Protein AF-A0A3A5AQL9-F1 (afdb_monomer_lite)

Structure (mmCIF, N/CA/C/O backbone):
data_AF-A0A3A5AQL9-F1
#
_entry.id   AF-A0A3A5AQL9-F1
#
loop_
_atom_site.group_PDB
_atom_site.id
_atom_site.type_symbol
_atom_site.label_atom_id
_atom_site.label_alt_id
_atom_site.label_comp_id
_atom_site.label_asym_id
_atom_site.label_entity_id
_atom_site.label_seq_id
_atom_site.pdbx_PDB_ins_code
_atom_site.Cartn_x
_atom_site.Cartn_y
_atom_site.Cartn_z
_atom_site.occupancy
_atom_site.B_iso_or_equiv
_atom_site.auth_seq_id
_atom_site.auth_comp_id
_atom_site.auth_asym_id
_atom_site.auth_atom_id
_atom_site.pdbx_PDB_model_num
ATOM 1 N N . GLU A 1 1 ? 6.167 -6.474 -23.985 1.00 68.81 1 GLU A N 1
ATOM 2 C CA . GLU A 1 1 ? 6.733 -7.800 -23.646 1.00 68.81 1 GLU A CA 1
ATOM 3 C C . GLU A 1 1 ? 8.039 -7.678 -22.862 1.00 68.81 1 GLU A C 1
ATOM 5 O O . GLU A 1 1 ? 8.093 -8.184 -21.749 1.00 68.81 1 GLU A O 1
ATOM 10 N N . ALA A 1 2 ? 9.029 -6.922 -23.356 1.00 76.62 2 ALA A N 1
ATOM 11 C CA . ALA A 1 2 ? 10.293 -6.676 -22.646 1.00 76.62 2 ALA A CA 1
ATOM 12 C C . ALA A 1 2 ? 10.124 -6.062 -21.237 1.00 76.62 2 ALA A C 1
ATOM 14 O O . ALA A 1 2 ? 10.709 -6.571 -20.285 1.00 76.62 2 ALA A O 1
ATOM 15 N N . ASP A 1 3 ? 9.266 -5.046 -21.073 1.00 74.56 3 ASP A N 1
ATOM 16 C CA . ASP A 1 3 ? 9.024 -4.418 -19.758 1.00 74.56 3 ASP A CA 1
ATOM 17 C C . ASP A 1 3 ? 8.412 -5.388 -18.738 1.00 74.56 3 ASP A C 1
ATOM 19 O O . ASP A 1 3 ? 8.760 -5.375 -17.557 1.00 74.56 3 ASP A O 1
ATOM 23 N N . ARG A 1 4 ? 7.529 -6.278 -19.207 1.00 74.81 4 ARG A N 1
ATOM 24 C CA . ARG A 1 4 ? 6.938 -7.331 -18.376 1.00 74.81 4 ARG A CA 1
ATOM 25 C C . ARG A 1 4 ? 8.008 -8.333 -17.950 1.00 74.81 4 ARG A C 1
ATOM 27 O O . ARG A 1 4 ? 8.099 -8.652 -16.770 1.00 74.81 4 ARG A O 1
ATOM 34 N N . PHE A 1 5 ? 8.847 -8.785 -18.882 1.00 80.69 5 PHE A N 1
ATOM 35 C CA . PHE A 1 5 ? 9.968 -9.671 -18.562 1.00 80.69 5 PHE A CA 1
ATOM 36 C C . PHE A 1 5 ? 10.908 -9.046 -17.519 1.00 80.69 5 PHE A C 1
ATOM 38 O O . PHE A 1 5 ? 11.185 -9.675 -16.500 1.00 80.69 5 PHE A O 1
ATOM 45 N N . ALA A 1 6 ? 11.335 -7.795 -17.720 1.00 77.25 6 ALA A N 1
ATOM 46 C CA . ALA A 1 6 ? 12.205 -7.087 -16.782 1.00 77.25 6 ALA A CA 1
ATOM 47 C C . ALA A 1 6 ? 11.571 -6.956 -15.386 1.00 77.25 6 ALA A C 1
ATOM 49 O O . ALA A 1 6 ? 12.250 -7.157 -14.379 1.00 77.25 6 ALA A O 1
ATOM 50 N N . GLY A 1 7 ? 10.262 -6.689 -15.316 1.00 73.12 7 GLY A N 1
ATOM 51 C CA . GLY A 1 7 ? 9.524 -6.635 -14.055 1.00 73.12 7 GLY A CA 1
ATOM 52 C C . GLY A 1 7 ? 9.546 -7.957 -13.283 1.00 73.12 7 GLY A C 1
ATOM 53 O O . GLY A 1 7 ? 9.846 -7.958 -12.093 1.00 73.12 7 GLY A O 1
ATOM 54 N N . HIS A 1 8 ? 9.272 -9.086 -13.944 1.00 82.69 8 HIS A N 1
ATOM 55 C CA . HIS A 1 8 ? 9.308 -10.412 -13.302 1.00 82.69 8 HIS A CA 1
ATOM 56 C C . HIS A 1 8 ? 10.731 -10.870 -12.964 1.00 82.69 8 HIS A C 1
ATOM 58 O O . HIS A 1 8 ? 10.920 -11.566 -11.971 1.00 82.69 8 HIS A O 1
ATOM 64 N N . PHE A 1 9 ? 11.727 -10.470 -13.757 1.00 84.44 9 PHE A N 1
ATOM 65 C CA . PHE A 1 9 ? 13.133 -10.774 -13.495 1.00 84.44 9 PHE A CA 1
ATOM 66 C C . PHE A 1 9 ? 13.655 -10.050 -12.245 1.00 84.44 9 PHE A C 1
ATOM 68 O O . PHE A 1 9 ? 14.286 -10.670 -11.393 1.00 84.44 9 PHE A O 1
ATOM 75 N N . LEU A 1 10 ? 13.366 -8.750 -12.109 1.00 85.75 10 LEU A N 1
ATOM 76 C CA . LEU A 1 10 ? 13.766 -7.950 -10.943 1.00 85.75 10 LEU A CA 1
ATOM 77 C C . LEU A 1 10 ? 12.948 -8.282 -9.690 1.00 85.75 10 LEU A C 1
ATOM 79 O O . LEU A 1 10 ? 13.442 -8.166 -8.571 1.00 85.75 10 LEU A O 1
ATOM 83 N N . MET A 1 11 ? 11.691 -8.680 -9.876 1.00 90.38 11 MET A N 1
ATOM 84 C CA . MET A 1 11 ? 10.737 -8.933 -8.804 1.00 90.38 11 MET A CA 1
ATOM 85 C C . MET A 1 11 ? 9.976 -10.237 -9.091 1.00 90.38 11 MET A C 1
ATOM 87 O O . MET A 1 11 ? 8.854 -10.212 -9.623 1.00 90.38 11 MET A O 1
ATOM 91 N N . PRO A 1 12 ? 10.586 -11.390 -8.750 1.00 92.50 12 PRO A N 1
ATOM 92 C CA . PRO A 1 12 ? 9.970 -12.699 -8.932 1.00 92.50 12 PRO A CA 1
ATOM 93 C C . PRO A 1 12 ? 8.639 -12.803 -8.183 1.00 92.50 12 PRO A C 1
ATOM 95 O O . PRO A 1 12 ? 8.516 -12.290 -7.073 1.00 92.50 12 PRO A O 1
ATOM 98 N N . ASN A 1 13 ? 7.653 -13.497 -8.764 1.00 91.12 13 ASN A N 1
ATOM 99 C CA . ASN A 1 13 ? 6.285 -13.575 -8.223 1.00 91.12 13 ASN A CA 1
ATOM 100 C C . ASN A 1 13 ? 6.233 -14.001 -6.747 1.00 91.12 13 ASN A C 1
ATOM 102 O O . ASN A 1 13 ? 5.555 -13.368 -5.946 1.00 91.12 13 ASN A O 1
ATOM 106 N N . GLU A 1 14 ? 6.952 -15.062 -6.374 1.00 92.56 14 GLU A N 1
ATOM 107 C CA . GLU A 1 14 ? 6.932 -15.577 -5.000 1.00 92.56 14 GLU A CA 1
ATOM 108 C C . GLU A 1 14 ? 7.532 -14.577 -4.005 1.00 92.56 14 GLU A C 1
ATOM 110 O O . GLU A 1 14 ? 6.919 -14.281 -2.979 1.00 92.56 14 GLU A O 1
ATOM 115 N N . GLY A 1 15 ? 8.686 -13.995 -4.348 1.00 93.62 15 GLY A N 1
ATOM 116 C CA . GLY A 1 15 ? 9.317 -12.953 -3.542 1.00 93.62 15 GLY A CA 1
ATOM 117 C C . GLY A 1 15 ? 8.410 -11.735 -3.397 1.00 93.62 15 GLY A C 1
ATOM 118 O O . GLY A 1 15 ? 8.201 -11.253 -2.289 1.00 93.62 15 GLY A O 1
ATOM 119 N N . PHE A 1 16 ? 7.817 -11.269 -4.498 1.00 95.06 16 PHE A N 1
ATOM 120 C CA . PHE A 1 16 ? 6.891 -10.141 -4.483 1.00 95.06 16 PHE A CA 1
ATOM 121 C C . PHE A 1 16 ? 5.710 -10.383 -3.551 1.00 95.06 16 PHE A C 1
ATOM 123 O O . PHE A 1 16 ? 5.470 -9.576 -2.659 1.00 95.06 16 PHE A O 1
ATOM 130 N N . ARG A 1 17 ? 5.007 -11.509 -3.713 1.00 94.50 17 ARG A N 1
ATOM 131 C CA . ARG A 1 17 ? 3.843 -11.851 -2.887 1.00 94.50 17 ARG A CA 1
ATOM 132 C C . ARG A 1 17 ? 4.202 -11.956 -1.421 1.00 94.50 17 ARG A C 1
ATOM 134 O O . ARG A 1 17 ? 3.440 -11.487 -0.585 1.00 94.50 17 ARG A O 1
ATOM 141 N N . LYS A 1 18 ? 5.347 -12.559 -1.107 1.00 94.56 18 LYS A N 1
ATOM 142 C CA . LYS A 1 18 ? 5.828 -12.678 0.267 1.00 94.56 18 LYS A CA 1
ATOM 143 C C . LYS A 1 18 ? 6.013 -11.298 0.897 1.00 94.56 18 LYS A C 1
ATOM 145 O O . LYS A 1 18 ? 5.393 -11.022 1.917 1.00 94.56 18 LYS A O 1
ATOM 150 N N . GLU A 1 19 ? 6.811 -10.433 0.276 1.00 95.06 19 GLU A N 1
ATOM 151 C CA . GLU A 1 19 ? 7.111 -9.105 0.825 1.00 95.06 19 GLU A CA 1
ATOM 152 C C . GLU A 1 19 ? 5.875 -8.189 0.806 1.00 95.06 19 GLU A C 1
ATOM 154 O O . GLU A 1 19 ? 5.643 -7.422 1.740 1.00 95.06 19 GLU A O 1
ATOM 159 N N . TRP A 1 20 ? 5.017 -8.318 -0.212 1.00 95.44 20 TRP A N 1
ATOM 160 C CA . TRP A 1 20 ? 3.731 -7.631 -0.266 1.00 95.44 20 TRP A CA 1
ATOM 161 C C . TRP A 1 20 ? 2.839 -8.059 0.893 1.00 95.44 20 TRP A C 1
ATOM 163 O O . TRP A 1 20 ? 2.321 -7.196 1.599 1.00 95.44 20 TRP A O 1
ATOM 173 N N . ASN A 1 21 ? 2.650 -9.362 1.107 1.00 94.12 21 ASN A N 1
ATOM 174 C CA . ASN A 1 21 ? 1.812 -9.895 2.178 1.00 94.12 21 ASN A CA 1
ATOM 175 C C . ASN A 1 21 ? 2.363 -9.552 3.556 1.00 94.12 21 ASN A C 1
ATOM 177 O O . ASN A 1 21 ? 1.572 -9.181 4.414 1.00 94.12 21 ASN A O 1
ATOM 181 N N . GLU A 1 22 ? 3.682 -9.609 3.762 1.00 94.50 22 GLU A N 1
ATOM 182 C CA . GLU A 1 22 ? 4.294 -9.245 5.042 1.00 94.50 22 GLU A CA 1
ATOM 183 C C . GLU A 1 22 ? 3.983 -7.786 5.403 1.00 94.50 22 GLU A C 1
ATOM 185 O O . GLU A 1 22 ? 3.537 -7.506 6.511 1.00 94.50 22 GLU A O 1
ATOM 190 N N . ALA A 1 23 ? 4.068 -6.875 4.433 1.00 95.12 23 ALA A N 1
ATOM 191 C CA . ALA A 1 23 ? 3.773 -5.456 4.612 1.00 95.12 23 ALA A CA 1
ATOM 192 C C . ALA 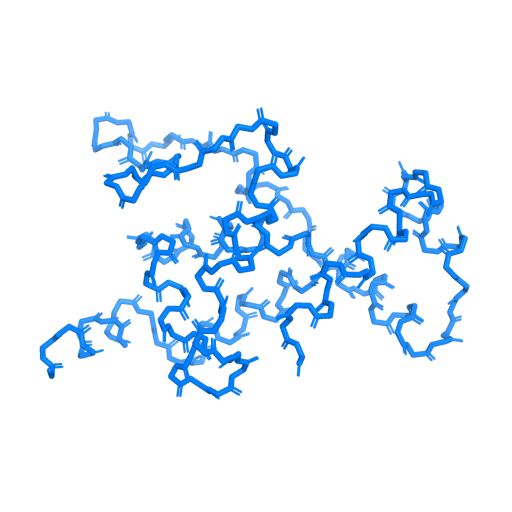A 1 23 ? 2.264 -5.104 4.612 1.00 95.12 23 ALA A C 1
ATOM 194 O O . ALA A 1 23 ? 1.904 -3.926 4.544 1.00 95.12 23 ALA A O 1
ATOM 195 N N . ALA A 1 24 ? 1.350 -6.084 4.676 1.00 94.25 24 ALA A N 1
ATOM 196 C CA . ALA A 1 24 ? -0.094 -5.845 4.557 1.00 94.25 24 ALA A CA 1
ATOM 197 C C . ALA A 1 24 ? -0.687 -4.957 5.659 1.00 94.25 24 ALA A C 1
ATOM 199 O O . ALA A 1 24 ? -1.713 -4.325 5.428 1.00 94.25 24 ALA A O 1
ATOM 200 N N . GLY A 1 25 ? -0.055 -4.877 6.831 1.00 94.06 25 GLY A N 1
ATOM 201 C CA . GLY A 1 25 ? -0.496 -3.995 7.915 1.00 94.06 25 GLY A CA 1
ATOM 202 C C . GLY A 1 25 ? -0.120 -2.520 7.741 1.00 94.06 25 GLY A C 1
ATOM 203 O O . GLY A 1 25 ? -0.500 -1.697 8.568 1.00 94.06 25 GLY A O 1
ATOM 204 N N . LEU A 1 26 ? 0.651 -2.165 6.711 1.00 94.56 26 LEU A N 1
ATOM 205 C CA . LEU A 1 26 ? 1.024 -0.777 6.444 1.00 94.56 26 LEU A CA 1
ATOM 206 C C . LEU A 1 26 ? -0.080 -0.035 5.692 1.00 94.56 26 LEU A C 1
ATOM 208 O O . LEU A 1 26 ? -0.890 -0.640 4.988 1.00 94.56 26 LEU A O 1
ATOM 212 N N . HIS A 1 27 ? -0.060 1.295 5.789 1.00 93.75 27 HIS A N 1
ATOM 213 C CA . HIS A 1 27 ? -0.793 2.145 4.859 1.00 93.75 27 HIS A CA 1
ATOM 214 C C . HIS A 1 27 ? -0.331 1.824 3.427 1.00 93.75 27 HIS A C 1
ATOM 216 O O . HIS A 1 27 ? 0.856 1.633 3.177 1.00 93.75 27 HIS A O 1
ATOM 222 N N . PHE A 1 28 ? -1.245 1.763 2.469 1.00 94.06 28 PHE A N 1
ATOM 223 C CA . PHE A 1 28 ? -1.043 1.348 1.084 1.00 94.06 28 PHE A CA 1
ATOM 224 C C . PHE A 1 28 ? 0.145 2.051 0.422 1.00 94.06 28 PHE A C 1
ATOM 226 O O . PHE A 1 28 ? 0.963 1.409 -0.233 1.00 94.06 28 PHE A O 1
ATOM 233 N N . VAL A 1 29 ? 0.288 3.359 0.640 1.00 93.94 29 VAL A N 1
ATOM 234 C CA . VAL A 1 29 ? 1.418 4.128 0.099 1.00 93.94 29 VAL A CA 1
ATOM 235 C C . VAL A 1 29 ? 2.743 3.688 0.726 1.00 93.94 29 VAL A C 1
ATOM 237 O O . VAL A 1 29 ? 3.717 3.459 0.007 1.00 93.94 29 VAL A O 1
ATOM 240 N N . ASP A 1 30 ? 2.765 3.497 2.045 1.00 94.00 30 ASP A N 1
ATOM 241 C CA . ASP A 1 30 ? 3.941 3.022 2.773 1.00 94.00 30 ASP A CA 1
ATOM 242 C C . ASP A 1 30 ? 4.298 1.588 2.360 1.00 94.00 30 ASP A C 1
ATOM 244 O O . ASP A 1 30 ? 5.471 1.282 2.164 1.00 94.00 30 ASP A O 1
ATOM 248 N N . ARG A 1 31 ? 3.292 0.730 2.142 1.00 94.56 31 ARG A N 1
ATOM 249 C CA . ARG A 1 31 ? 3.437 -0.640 1.632 1.00 94.56 31 ARG A CA 1
ATOM 250 C C . ARG A 1 31 ? 4.103 -0.647 0.258 1.00 94.56 31 ARG A C 1
ATOM 252 O O . ARG A 1 31 ? 5.082 -1.360 0.052 1.00 94.56 31 ARG A O 1
ATOM 259 N N . VAL A 1 32 ? 3.628 0.188 -0.670 1.00 94.94 32 VAL A N 1
ATOM 260 C CA . VAL A 1 32 ? 4.234 0.343 -2.004 1.00 94.94 32 VAL A CA 1
ATOM 261 C C . VAL A 1 32 ? 5.676 0.838 -1.898 1.00 94.94 32 VAL A C 1
ATOM 263 O O . VAL A 1 32 ? 6.557 0.297 -2.564 1.00 94.94 32 VAL A O 1
ATOM 266 N N . PHE A 1 33 ? 5.947 1.838 -1.058 1.00 93.44 33 PHE A N 1
ATOM 267 C CA . PHE A 1 33 ? 7.298 2.382 -0.895 1.00 93.44 33 PHE A CA 1
ATOM 268 C C . PHE A 1 33 ? 8.260 1.425 -0.216 1.00 93.44 33 PHE A C 1
ATOM 270 O O . PHE A 1 33 ? 9.425 1.361 -0.601 1.00 93.44 33 PHE A O 1
ATOM 277 N N . LYS A 1 34 ? 7.781 0.636 0.735 1.00 93.00 34 LYS A N 1
ATOM 278 C CA . LYS A 1 34 ? 8.579 -0.420 1.330 1.00 93.00 34 LYS A CA 1
ATOM 279 C C . LYS A 1 34 ? 8.966 -1.467 0.289 1.00 93.00 34 LYS A C 1
ATOM 281 O O . LYS A 1 34 ? 10.150 -1.714 0.067 1.00 93.00 34 LYS A O 1
ATOM 286 N N . VAL A 1 35 ? 7.984 -2.025 -0.416 1.00 94.06 35 VAL A N 1
ATOM 287 C CA . VAL A 1 35 ? 8.233 -3.110 -1.374 1.00 94.06 35 VAL A CA 1
ATOM 288 C C . VAL A 1 35 ? 9.069 -2.635 -2.564 1.00 94.06 35 VAL A C 1
ATOM 290 O O . VAL A 1 35 ? 9.996 -3.335 -2.975 1.00 94.06 35 VAL A O 1
ATOM 293 N N . LYS A 1 36 ? 8.846 -1.415 -3.075 1.00 92.69 36 LYS A N 1
ATOM 294 C CA . LYS A 1 36 ? 9.687 -0.878 -4.157 1.00 92.69 36 LYS A CA 1
ATOM 295 C C . LYS A 1 36 ? 11.154 -0.740 -3.744 1.00 92.69 36 LYS A C 1
ATOM 297 O O . LYS A 1 36 ? 12.028 -0.914 -4.587 1.00 92.69 36 LYS A O 1
ATOM 302 N N . ARG A 1 37 ? 11.436 -0.441 -2.468 1.00 90.19 37 ARG A N 1
ATOM 303 C CA . ARG A 1 37 ? 12.807 -0.313 -1.952 1.00 90.19 37 ARG A CA 1
ATOM 304 C C . ARG A 1 37 ? 13.488 -1.669 -1.785 1.00 90.19 37 ARG A C 1
ATOM 306 O O . ARG A 1 37 ? 14.664 -1.772 -2.123 1.00 90.19 37 ARG A O 1
ATOM 313 N N . ILE A 1 38 ? 12.747 -2.708 -1.389 1.00 90.75 38 ILE A N 1
ATOM 314 C CA . ILE A 1 38 ? 13.248 -4.094 -1.339 1.00 90.75 38 ILE A CA 1
ATOM 315 C C . ILE A 1 38 ? 13.698 -4.558 -2.732 1.00 90.75 38 ILE A C 1
ATOM 317 O O . ILE A 1 38 ? 14.821 -5.029 -2.896 1.00 90.75 38 ILE A O 1
ATOM 321 N N . PHE A 1 39 ? 12.853 -4.366 -3.750 1.00 91.12 39 PHE A N 1
ATOM 322 C CA . PHE A 1 39 ? 13.145 -4.792 -5.127 1.00 91.12 39 PHE A CA 1
ATOM 323 C C . PHE A 1 39 ? 13.928 -3.764 -5.956 1.00 91.12 39 PHE A C 1
ATOM 325 O O . PHE A 1 39 ? 14.290 -4.046 -7.095 1.00 91.12 39 PHE A O 1
ATOM 332 N N . ARG A 1 40 ? 14.197 -2.574 -5.402 1.00 88.81 40 ARG A N 1
ATOM 333 C CA . ARG A 1 40 ? 14.867 -1.443 -6.073 1.00 88.81 40 ARG A CA 1
ATOM 334 C C . ARG A 1 40 ? 14.238 -1.070 -7.421 1.00 88.81 40 ARG A C 1
ATOM 336 O O . ARG A 1 40 ? 14.931 -0.837 -8.409 1.00 88.81 40 ARG A O 1
ATOM 343 N N . VAL A 1 41 ? 12.911 -0.995 -7.448 1.00 90.38 41 VAL A N 1
ATOM 344 C CA . VAL A 1 41 ? 12.118 -0.611 -8.626 1.00 90.38 41 VAL A CA 1
ATOM 345 C C . VAL A 1 41 ? 11.325 0.672 -8.372 1.00 90.38 41 VAL A C 1
ATOM 347 O O . VAL A 1 41 ? 11.261 1.181 -7.253 1.00 90.38 41 VAL A O 1
ATOM 350 N N . SER A 1 42 ? 10.691 1.198 -9.419 1.00 91.62 42 SER A N 1
ATOM 351 C CA . SER A 1 42 ? 9.773 2.335 -9.292 1.00 91.62 42 SER A CA 1
ATOM 352 C C . SER A 1 42 ? 8.471 1.941 -8.587 1.00 91.62 42 SER A C 1
ATOM 354 O O . SER A 1 42 ? 8.038 0.786 -8.661 1.00 91.62 42 SER A O 1
ATOM 356 N N . TYR A 1 43 ? 7.775 2.907 -7.976 1.00 93.62 43 TYR A N 1
ATOM 357 C CA . TYR A 1 43 ? 6.431 2.644 -7.432 1.00 93.62 43 TYR A CA 1
ATOM 358 C C . TYR A 1 43 ? 5.460 2.186 -8.531 1.00 93.62 43 TYR A C 1
ATOM 360 O O . TYR A 1 43 ? 4.608 1.333 -8.291 1.00 93.62 43 TYR A O 1
ATOM 368 N N . LYS A 1 44 ? 5.621 2.704 -9.758 1.00 93.75 44 LYS A N 1
ATOM 369 C CA . LYS A 1 44 ? 4.799 2.315 -10.909 1.00 93.75 44 LYS A CA 1
ATOM 370 C C . LYS A 1 44 ? 4.959 0.837 -11.233 1.00 93.75 44 LYS A C 1
ATOM 372 O O . LYS A 1 44 ? 3.977 0.180 -11.550 1.00 93.75 44 LYS A O 1
ATOM 377 N N . THR A 1 45 ? 6.171 0.299 -11.104 1.00 93.81 45 THR A N 1
ATOM 378 C CA . THR A 1 45 ? 6.427 -1.131 -11.292 1.00 93.81 45 THR A CA 1
ATOM 379 C C . THR A 1 45 ? 5.631 -1.962 -10.287 1.00 93.81 45 THR A C 1
ATOM 381 O O . THR A 1 45 ? 5.020 -2.944 -10.690 1.00 93.81 45 THR A O 1
ATOM 384 N N . ILE A 1 46 ? 5.560 -1.550 -9.015 1.00 95.44 46 ILE A N 1
ATOM 385 C CA . ILE A 1 46 ? 4.733 -2.233 -8.007 1.00 95.44 46 ILE A CA 1
ATOM 386 C C . ILE A 1 46 ? 3.252 -2.214 -8.407 1.00 95.44 46 ILE A C 1
ATOM 388 O O . ILE A 1 46 ? 2.619 -3.265 -8.448 1.00 95.44 46 ILE A O 1
ATOM 392 N N . LEU A 1 47 ? 2.708 -1.045 -8.764 1.00 95.19 47 LEU A N 1
ATOM 393 C CA . LEU A 1 47 ? 1.294 -0.915 -9.144 1.00 95.19 47 LEU A CA 1
ATOM 394 C C . LEU A 1 47 ? 0.945 -1.739 -10.391 1.00 95.19 47 LEU A C 1
ATOM 396 O O . LEU A 1 47 ? -0.078 -2.420 -10.413 1.00 95.19 47 LEU A O 1
ATOM 400 N N . SER A 1 48 ? 1.817 -1.736 -11.402 1.00 94.44 48 SER A N 1
ATOM 401 C CA . SER A 1 48 ? 1.650 -2.573 -12.593 1.00 94.44 48 SER A CA 1
ATOM 402 C C . SER A 1 48 ? 1.638 -4.062 -12.250 1.00 94.44 48 SER A C 1
ATOM 404 O O . SER A 1 48 ? 0.865 -4.808 -12.839 1.00 94.44 48 SER A O 1
ATOM 406 N N . ARG A 1 49 ? 2.454 -4.510 -11.289 1.00 93.56 49 ARG A N 1
ATOM 407 C CA . ARG A 1 49 ? 2.493 -5.923 -10.880 1.00 93.56 49 ARG A CA 1
ATOM 408 C C . ARG A 1 49 ? 1.236 -6.332 -10.123 1.00 93.56 49 ARG A C 1
ATOM 410 O O . ARG A 1 49 ? 0.719 -7.408 -10.390 1.00 93.56 49 ARG A O 1
ATOM 417 N N . LEU A 1 50 ? 0.695 -5.462 -9.270 1.00 93.94 50 LEU A N 1
ATOM 418 C CA . LEU A 1 50 ? -0.603 -5.698 -8.624 1.00 93.94 50 LEU A CA 1
ATOM 419 C C . LEU A 1 50 ? -1.732 -5.839 -9.649 1.00 93.94 50 LEU A C 1
ATOM 421 O O . LEU A 1 50 ? -2.579 -6.720 -9.512 1.00 93.94 50 LEU A O 1
ATOM 425 N N . LEU A 1 51 ? -1.720 -4.999 -10.688 1.00 94.00 51 LEU A N 1
ATOM 426 C CA . LEU A 1 51 ? -2.679 -5.076 -11.788 1.00 94.00 51 LEU A CA 1
ATOM 427 C C . LEU A 1 51 ? -2.521 -6.386 -12.581 1.00 94.00 51 LEU A C 1
ATOM 429 O O . LEU A 1 51 ? -3.514 -7.018 -12.924 1.00 94.00 51 LEU A O 1
ATOM 433 N N . GLU A 1 52 ? -1.284 -6.819 -12.850 1.00 92.38 52 GLU A N 1
ATOM 434 C CA . GLU A 1 52 ? -1.004 -8.097 -13.524 1.00 92.38 52 GLU A CA 1
ATOM 435 C C . GLU A 1 52 ? -1.455 -9.319 -12.714 1.00 92.38 52 GLU A C 1
ATOM 437 O O . GLU A 1 52 ? -1.898 -10.303 -13.303 1.00 92.38 52 GLU A O 1
ATOM 442 N N . GLU A 1 53 ? -1.346 -9.275 -11.384 1.00 90.19 53 GLU A N 1
ATOM 443 C CA . GLU A 1 53 ? -1.821 -10.346 -10.499 1.00 90.19 53 GLU A CA 1
ATOM 444 C C . GLU A 1 53 ? -3.342 -10.330 -10.285 1.00 90.19 53 GLU A C 1
ATOM 446 O O . GLU A 1 53 ? -3.877 -11.248 -9.666 1.00 90.19 53 GLU A O 1
ATOM 451 N N . GLY A 1 54 ? -4.043 -9.313 -10.797 1.00 90.31 54 GLY A N 1
ATOM 452 C CA . GLY A 1 54 ? -5.485 -9.150 -10.612 1.00 90.31 54 GLY A CA 1
ATOM 453 C C . GLY A 1 54 ? -5.882 -8.757 -9.187 1.00 90.31 54 GLY A C 1
ATOM 454 O O . GLY A 1 54 ? -7.047 -8.888 -8.831 1.00 90.31 54 GLY A O 1
ATOM 455 N N . ALA A 1 55 ? -4.933 -8.280 -8.375 1.00 89.12 55 ALA A N 1
ATOM 456 C CA . ALA A 1 55 ? -5.194 -7.817 -7.012 1.00 89.12 55 ALA A CA 1
ATOM 457 C C . ALA A 1 55 ? -5.854 -6.428 -6.975 1.00 89.12 55 ALA A C 1
ATOM 459 O O . ALA A 1 55 ? -6.366 -6.014 -5.945 1.00 89.12 55 ALA A O 1
ATOM 460 N N . VAL A 1 56 ? -5.788 -5.680 -8.079 1.00 92.06 56 VAL A N 1
ATOM 461 C CA . VAL A 1 56 ? -6.364 -4.337 -8.229 1.00 92.06 56 VAL A CA 1
ATOM 462 C C . VAL A 1 56 ? -6.836 -4.132 -9.667 1.00 92.06 56 VAL A C 1
ATOM 464 O O . VAL A 1 56 ? -6.405 -4.834 -10.581 1.00 92.06 56 VAL A O 1
ATOM 467 N N . ASP A 1 57 ? -7.675 -3.122 -9.881 1.00 93.00 57 ASP A N 1
ATOM 468 C CA . ASP A 1 57 ? -8.122 -2.691 -11.206 1.00 93.00 57 ASP A CA 1
ATOM 469 C C . ASP A 1 57 ? -7.306 -1.494 -11.749 1.00 93.00 57 ASP A C 1
ATOM 471 O O . ASP A 1 57 ? -6.398 -0.955 -11.108 1.00 93.00 57 ASP A O 1
ATOM 475 N N . THR A 1 58 ? -7.643 -1.025 -12.954 1.00 92.94 58 THR A N 1
ATOM 476 C CA . THR A 1 58 ? -6.960 0.109 -13.600 1.00 92.94 58 THR A CA 1
ATOM 477 C C . THR A 1 58 ? -7.118 1.442 -12.861 1.00 92.94 58 THR A C 1
ATOM 479 O O . THR A 1 58 ? -6.346 2.368 -13.117 1.00 92.94 58 THR A O 1
ATOM 482 N N . SER A 1 59 ? -8.084 1.571 -11.942 1.00 93.12 59 SER A N 1
ATOM 483 C CA . SER A 1 59 ? -8.259 2.771 -11.112 1.00 93.12 59 SER A CA 1
ATOM 484 C C . SER A 1 59 ? -7.149 2.934 -10.068 1.00 93.12 59 SER A C 1
ATOM 486 O O . SER A 1 59 ? -7.028 4.010 -9.476 1.00 93.12 59 SER A O 1
ATOM 488 N N . ILE A 1 60 ? -6.289 1.921 -9.888 1.00 93.62 60 ILE A N 1
ATOM 489 C CA . ILE A 1 60 ? -5.190 1.929 -8.917 1.00 93.62 60 ILE A CA 1
ATOM 490 C C . ILE A 1 60 ? -4.289 3.163 -9.023 1.00 93.62 60 ILE A C 1
ATOM 492 O O . ILE A 1 60 ? -3.854 3.696 -8.006 1.00 93.62 60 ILE A O 1
ATOM 496 N N . TRP A 1 61 ? -4.052 3.679 -10.231 1.00 93.25 61 TRP A N 1
ATOM 497 C CA . TRP A 1 61 ? -3.242 4.882 -10.440 1.00 93.25 61 TRP A CA 1
ATOM 498 C C . TRP A 1 61 ? -3.866 6.122 -9.796 1.00 93.25 61 TRP A C 1
ATOM 500 O O . TRP A 1 61 ? -3.164 6.932 -9.188 1.00 93.25 61 TRP A O 1
ATOM 510 N N . MET A 1 62 ? -5.186 6.270 -9.918 1.00 92.25 62 MET A N 1
ATOM 511 C CA . MET A 1 62 ? -5.933 7.364 -9.304 1.00 92.25 62 MET A CA 1
ATOM 512 C C . MET A 1 62 ? -6.007 7.173 -7.788 1.00 92.25 62 MET A C 1
ATOM 514 O O . MET A 1 62 ? -5.660 8.094 -7.049 1.00 92.25 62 MET A O 1
ATOM 518 N N . LYS A 1 63 ? -6.372 5.965 -7.332 1.00 92.88 63 LYS A N 1
ATOM 519 C CA . LYS A 1 63 ? -6.449 5.613 -5.905 1.00 92.88 63 LYS A CA 1
ATOM 520 C C . LYS A 1 63 ? -5.109 5.848 -5.196 1.00 92.88 63 LYS A C 1
ATOM 522 O O . LYS A 1 63 ? -5.076 6.472 -4.140 1.00 92.88 63 LYS A O 1
ATOM 527 N N . PHE A 1 64 ? -3.992 5.447 -5.810 1.00 93.81 64 PHE A N 1
ATOM 528 C CA . PHE A 1 64 ? -2.654 5.686 -5.268 1.00 93.81 64 PHE A CA 1
ATOM 529 C C . PHE A 1 64 ? -2.317 7.177 -5.174 1.00 93.81 64 PHE A C 1
ATOM 531 O O . PHE A 1 64 ? -1.813 7.615 -4.147 1.00 93.81 64 PHE A O 1
ATOM 538 N N . ASN A 1 65 ? -2.609 7.976 -6.207 1.00 92.69 65 ASN A N 1
ATOM 539 C CA . ASN A 1 65 ? -2.354 9.421 -6.162 1.00 92.69 65 ASN A CA 1
ATOM 540 C C . ASN A 1 65 ? -3.171 10.123 -5.068 1.00 92.69 65 ASN A C 1
ATOM 542 O O . ASN A 1 65 ? -2.639 10.992 -4.380 1.00 92.69 65 ASN A O 1
ATOM 546 N N . MET A 1 66 ? -4.436 9.734 -4.886 1.00 92.00 66 MET A N 1
ATOM 547 C CA . MET A 1 66 ? -5.282 10.255 -3.809 1.00 92.00 66 MET A CA 1
ATOM 548 C C . MET A 1 66 ? -4.725 9.878 -2.435 1.00 92.00 66 MET A C 1
ATOM 550 O O . MET A 1 66 ? -4.509 10.763 -1.608 1.00 92.00 66 MET A O 1
ATOM 554 N N . ALA A 1 67 ? -4.406 8.596 -2.226 1.00 92.38 67 ALA A N 1
ATOM 555 C CA . ALA A 1 67 ? -3.825 8.112 -0.977 1.00 92.38 67 ALA A CA 1
ATOM 556 C C . ALA A 1 67 ? -2.464 8.768 -0.683 1.00 92.38 67 ALA A C 1
ATOM 558 O O . ALA A 1 67 ? -2.174 9.120 0.457 1.00 92.38 67 ALA A O 1
ATOM 559 N N . TYR A 1 68 ? -1.631 8.982 -1.707 1.00 93.12 68 TYR A N 1
ATOM 560 C CA . TYR A 1 68 ? -0.358 9.693 -1.576 1.00 93.12 68 TYR A CA 1
ATOM 561 C C . TYR A 1 68 ? -0.577 11.148 -1.151 1.00 93.12 68 TYR A C 1
ATOM 563 O O . TYR A 1 68 ? 0.088 11.626 -0.232 1.00 93.12 68 TYR A O 1
ATOM 571 N N . GLN A 1 69 ? -1.526 11.845 -1.784 1.00 92.44 69 GLN A N 1
ATOM 572 C CA . GLN A 1 69 ? -1.836 13.229 -1.444 1.00 92.44 69 GLN A CA 1
ATOM 573 C C . GLN A 1 69 ? -2.362 13.361 -0.015 1.00 92.44 69 GLN A C 1
ATOM 575 O O . GLN A 1 69 ? -1.947 14.284 0.678 1.00 92.44 69 GLN A O 1
ATOM 580 N N . GLN A 1 70 ? -3.232 12.454 0.427 1.00 90.06 70 GLN A N 1
ATOM 581 C CA . GLN A 1 70 ? -3.733 12.433 1.803 1.00 90.06 70 GLN A CA 1
ATOM 582 C C . GLN A 1 70 ? -2.602 12.171 2.804 1.00 90.06 70 GLN A C 1
ATOM 584 O O . GLN A 1 70 ? -2.477 12.891 3.788 1.00 90.06 70 GLN A O 1
ATOM 589 N N . HIS A 1 71 ? -1.729 11.203 2.514 1.00 90.00 71 HIS A N 1
ATOM 590 C CA . HIS A 1 71 ? -0.677 10.782 3.438 1.00 90.00 71 HIS A CA 1
ATOM 591 C C . HIS A 1 71 ? 0.492 11.780 3.557 1.00 90.00 71 HIS A C 1
ATOM 593 O O . HIS A 1 71 ? 1.069 11.935 4.629 1.00 90.00 71 HIS A O 1
ATOM 599 N N . PHE A 1 72 ? 0.864 12.465 2.469 1.00 89.31 72 PHE A N 1
ATOM 600 C CA . PHE A 1 72 ? 1.998 13.407 2.448 1.00 89.31 72 PHE A CA 1
ATOM 601 C C . PHE A 1 72 ? 1.593 14.879 2.335 1.00 89.31 72 PHE A C 1
ATOM 603 O O . PHE A 1 72 ? 2.465 15.744 2.252 1.00 89.31 72 PHE A O 1
ATOM 610 N N . ASN A 1 73 ? 0.291 15.172 2.285 1.00 91.19 73 ASN A N 1
ATOM 611 C CA . ASN A 1 73 ? -0.256 16.506 2.031 1.00 91.19 73 ASN A CA 1
ATOM 612 C C . ASN A 1 73 ? 0.356 17.189 0.785 1.00 91.19 73 ASN A C 1
ATOM 614 O O . ASN A 1 73 ? 0.575 18.401 0.744 1.00 91.19 73 ASN A O 1
ATOM 618 N N . ARG A 1 74 ? 0.686 16.396 -0.244 1.00 90.56 74 ARG A N 1
ATOM 619 C CA . ARG A 1 74 ? 1.356 16.854 -1.468 1.00 90.56 74 ARG A CA 1
ATOM 620 C C . ARG A 1 74 ? 0.905 16.044 -2.678 1.00 90.56 74 ARG A C 1
ATOM 622 O O . ARG A 1 74 ? 0.816 14.825 -2.625 1.00 90.56 74 ARG A O 1
ATOM 629 N N . LYS A 1 75 ? 0.689 16.717 -3.811 1.00 87.75 75 LYS A N 1
ATOM 630 C CA . LYS A 1 75 ? 0.391 16.051 -5.088 1.00 87.75 75 LYS A CA 1
ATOM 631 C C . LYS A 1 75 ? 1.646 15.438 -5.705 1.00 87.75 75 LYS A C 1
ATOM 633 O O . LYS A 1 75 ? 2.696 16.082 -5.735 1.00 87.75 75 LYS A O 1
ATOM 638 N N . LEU A 1 76 ? 1.500 14.235 -6.252 1.00 88.81 76 LEU A N 1
ATOM 639 C CA . LEU A 1 76 ? 2.544 13.561 -7.012 1.00 88.81 76 LEU A CA 1
ATOM 640 C C . LEU A 1 76 ? 2.402 13.882 -8.502 1.00 88.81 76 LEU A C 1
ATOM 642 O O . LEU A 1 76 ? 1.354 13.652 -9.104 1.00 88.81 76 LEU A O 1
ATOM 646 N N . SER A 1 77 ? 3.453 14.432 -9.110 1.00 86.62 77 SER A N 1
ATOM 647 C CA . SER A 1 77 ? 3.474 14.634 -10.561 1.00 86.62 77 SER A CA 1
ATOM 648 C C . SER A 1 77 ? 3.679 13.303 -11.282 1.00 86.62 77 SER A C 1
ATOM 650 O O . SER A 1 77 ? 4.447 12.456 -10.836 1.00 86.62 77 SER A O 1
ATOM 652 N N . PHE A 1 78 ? 3.077 13.133 -12.460 1.00 76.88 78 PHE A N 1
ATOM 653 C CA . PHE A 1 78 ? 3.249 11.911 -13.254 1.00 76.88 78 PHE A CA 1
ATOM 654 C C . PHE A 1 78 ? 4.717 11.616 -13.612 1.00 76.88 78 PHE A C 1
ATOM 656 O O . PHE A 1 78 ? 5.093 10.453 -13.767 1.00 76.88 78 PHE A O 1
ATOM 663 N N . LYS A 1 79 ? 5.546 12.657 -13.763 1.00 82.75 79 LYS A N 1
ATOM 664 C CA . LYS A 1 79 ? 6.974 12.526 -14.103 1.00 82.75 79 LYS A CA 1
ATOM 665 C C . LYS A 1 79 ? 7.870 12.289 -12.884 1.00 82.75 79 LYS A C 1
ATOM 667 O O . LYS A 1 79 ? 9.055 12.035 -13.058 1.00 82.75 79 LYS A O 1
ATOM 672 N N . GLU A 1 80 ? 7.329 12.411 -11.679 1.00 85.44 80 GLU A N 1
ATOM 673 C CA . GLU A 1 80 ? 8.092 12.307 -10.442 1.00 85.44 80 GLU A CA 1
ATOM 674 C C . GLU A 1 80 ? 8.175 10.850 -9.967 1.00 85.44 80 GLU A C 1
ATOM 676 O O . GLU A 1 80 ? 7.167 10.140 -9.928 1.00 85.44 80 GLU A O 1
ATOM 681 N N . GLU A 1 81 ? 9.378 10.420 -9.575 1.00 84.8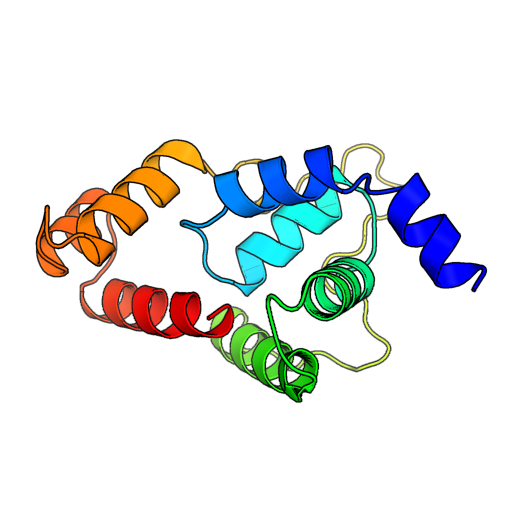1 81 GLU A N 1
ATOM 682 C CA . GLU A 1 81 ? 9.583 9.225 -8.755 1.00 84.81 81 GLU A CA 1
ATOM 683 C C . GLU A 1 81 ? 9.745 9.686 -7.298 1.00 84.81 81 GLU A C 1
ATOM 685 O O . GLU A 1 81 ? 10.805 10.202 -6.929 1.00 84.81 81 GLU A O 1
ATOM 690 N N . PRO A 1 82 ? 8.707 9.554 -6.457 1.00 83.06 82 PRO A N 1
ATOM 691 C CA . PRO A 1 82 ? 8.770 10.033 -5.085 1.00 83.06 82 PRO A CA 1
ATOM 692 C C . PRO A 1 82 ? 9.768 9.185 -4.306 1.00 83.06 82 PRO A C 1
ATOM 694 O O . PRO A 1 82 ? 9.700 7.960 -4.371 1.00 83.06 82 PRO A O 1
ATOM 697 N N . MET A 1 83 ? 10.667 9.808 -3.542 1.00 77.12 83 MET A N 1
ATOM 698 C CA . MET A 1 83 ? 11.668 9.082 -2.741 1.00 77.12 83 MET A CA 1
ATOM 699 C C . MET A 1 83 ? 12.493 8.112 -3.602 1.00 77.12 83 MET A C 1
ATOM 701 O O . MET A 1 83 ? 12.655 6.935 -3.261 1.00 77.12 83 MET A O 1
ATOM 705 N N . GLY A 1 84 ? 12.939 8.597 -4.765 1.00 74.69 84 GLY A N 1
ATOM 706 C CA . GLY A 1 84 ? 13.878 7.879 -5.619 1.00 74.69 84 GLY A CA 1
ATOM 707 C C . GLY A 1 84 ? 15.149 7.515 -4.852 1.00 74.69 84 GLY A C 1
ATOM 708 O O . GLY A 1 84 ? 15.564 8.226 -3.938 1.00 74.69 84 GLY A O 1
ATOM 709 N N . ILE A 1 85 ? 15.743 6.379 -5.205 1.00 68.50 85 ILE A N 1
ATOM 710 C CA . ILE A 1 85 ? 17.039 5.972 -4.663 1.00 68.50 85 ILE A CA 1
ATOM 711 C C . ILE A 1 85 ? 18.091 6.828 -5.372 1.00 68.50 85 ILE A C 1
ATOM 713 O O . ILE A 1 85 ? 18.233 6.713 -6.590 1.00 68.50 85 ILE A O 1
ATOM 717 N N . ASP A 1 86 ? 18.780 7.703 -4.638 1.00 69.12 86 ASP A N 1
ATOM 718 C CA . ASP A 1 86 ? 19.899 8.472 -5.185 1.00 69.12 86 ASP A CA 1
ATOM 719 C C . ASP A 1 86 ? 21.039 7.501 -5.554 1.00 69.12 86 ASP A C 1
ATOM 721 O O . ASP A 1 86 ? 21.531 6.790 -4.674 1.00 69.12 86 ASP A O 1
ATOM 725 N N . PRO A 1 87 ? 21.476 7.437 -6.828 1.00 65.69 87 PRO A N 1
ATOM 726 C CA . PRO A 1 87 ? 22.588 6.580 -7.232 1.00 65.69 87 PRO A CA 1
ATOM 727 C C . PRO A 1 87 ? 23.901 6.899 -6.506 1.00 65.69 87 PRO A C 1
ATOM 729 O O . PRO A 1 87 ? 24.769 6.031 -6.418 1.00 65.69 87 PRO A O 1
ATOM 732 N N . ALA A 1 88 ? 24.063 8.135 -6.023 1.00 69.00 88 ALA A N 1
ATOM 733 C CA . ALA A 1 88 ? 25.260 8.600 -5.337 1.00 69.00 88 ALA A CA 1
ATOM 734 C C . ALA A 1 88 ? 25.270 8.272 -3.837 1.00 69.00 88 ALA A C 1
ATOM 736 O O . ALA A 1 88 ? 26.344 8.287 -3.237 1.00 69.00 88 ALA A O 1
ATOM 737 N N . GLU A 1 89 ? 24.118 7.959 -3.231 1.00 63.38 89 GLU A N 1
ATOM 738 C CA . GLU A 1 89 ? 24.010 7.601 -1.816 1.00 63.38 89 GLU A CA 1
ATOM 739 C C . GLU A 1 89 ? 23.777 6.084 -1.678 1.00 63.38 89 GLU A C 1
ATOM 741 O O . GLU A 1 89 ? 22.640 5.611 -1.766 1.00 63.38 89 GLU A O 1
ATOM 746 N N . PRO A 1 90 ? 24.834 5.278 -1.431 1.00 59.75 90 PRO A N 1
ATOM 747 C CA . PRO A 1 90 ? 24.748 3.814 -1.491 1.00 59.75 90 PRO A CA 1
ATOM 748 C C . PRO A 1 90 ? 23.755 3.214 -0.486 1.00 59.75 90 PRO A C 1
ATOM 750 O O . PRO A 1 90 ? 23.274 2.094 -0.670 1.00 59.75 90 PRO A O 1
ATOM 753 N N . PHE A 1 91 ? 23.462 3.964 0.581 1.00 57.72 91 PHE A N 1
ATOM 754 C CA . PHE A 1 91 ? 22.616 3.574 1.701 1.00 57.72 91 PHE A CA 1
ATOM 755 C C . PHE A 1 91 ? 21.646 4.692 2.089 1.00 57.72 91 PHE A C 1
ATOM 757 O O . PHE A 1 91 ? 21.472 4.927 3.279 1.00 57.72 91 PHE A O 1
ATOM 764 N N . GLY A 1 92 ? 21.034 5.398 1.130 1.00 68.06 92 GLY A N 1
ATOM 765 C CA . GLY A 1 92 ? 20.021 6.423 1.420 1.00 68.06 92 GLY A CA 1
ATOM 766 C C . GLY A 1 92 ? 18.777 5.818 2.076 1.00 68.06 92 GLY A C 1
ATOM 767 O O . GLY A 1 92 ? 17.753 5.621 1.415 1.00 68.06 92 GLY A O 1
ATOM 768 N N . MET A 1 93 ? 18.889 5.429 3.350 1.00 72.81 93 MET A N 1
ATOM 769 C CA . MET A 1 93 ? 17.877 4.731 4.130 1.00 72.81 93 MET A CA 1
ATOM 770 C C . MET A 1 93 ? 16.738 5.695 4.427 1.00 72.81 93 MET A C 1
ATOM 772 O O . MET A 1 93 ? 16.940 6.853 4.783 1.00 72.81 93 MET A O 1
ATOM 776 N N . GLN A 1 94 ? 15.518 5.213 4.260 1.00 79.06 94 GLN A N 1
ATOM 777 C CA . GLN A 1 94 ? 14.304 5.973 4.505 1.00 79.06 94 GLN A CA 1
ATOM 778 C C . GLN A 1 94 ? 13.504 5.278 5.600 1.00 79.06 94 GLN A C 1
ATOM 780 O O . GLN A 1 94 ? 13.677 4.088 5.854 1.00 79.06 94 GLN A O 1
ATOM 785 N N . ARG A 1 95 ? 12.557 5.994 6.214 1.00 80.94 95 ARG A N 1
ATOM 786 C CA . ARG A 1 95 ? 11.687 5.434 7.267 1.00 80.94 95 ARG A CA 1
ATOM 787 C C . ARG A 1 95 ? 11.025 4.099 6.872 1.00 80.94 95 ARG A C 1
ATOM 789 O O . ARG A 1 95 ? 10.828 3.241 7.722 1.00 80.94 95 ARG A O 1
ATOM 796 N N . PHE A 1 96 ? 10.744 3.911 5.580 1.00 81.50 96 PHE A N 1
ATOM 797 C CA . PHE A 1 96 ? 10.094 2.717 5.027 1.00 81.50 96 PHE A CA 1
ATOM 798 C C . PHE A 1 96 ? 10.930 1.441 5.158 1.00 81.50 96 PHE A C 1
ATOM 800 O O . PHE A 1 96 ? 10.360 0.353 5.218 1.00 81.50 96 PHE A O 1
ATOM 807 N N . ASP A 1 97 ? 12.257 1.569 5.241 1.00 80.06 97 ASP A N 1
ATOM 808 C CA . ASP A 1 97 ? 13.162 0.427 5.408 1.00 80.06 97 ASP A CA 1
ATOM 809 C C . ASP A 1 97 ? 13.051 -0.189 6.808 1.00 80.06 97 ASP A C 1
ATOM 811 O O . ASP A 1 97 ? 13.350 -1.364 6.997 1.00 80.06 97 ASP A O 1
ATOM 815 N N . PHE A 1 98 ? 12.581 0.593 7.784 1.00 81.81 98 PHE A N 1
ATOM 816 C CA . PHE A 1 98 ? 12.554 0.224 9.199 1.00 81.81 98 PHE A CA 1
ATOM 817 C C . PHE A 1 98 ? 11.154 -0.068 9.733 1.00 81.81 98 PHE A C 1
ATOM 819 O O . PHE A 1 98 ? 11.000 -0.278 10.936 1.00 81.81 98 PHE A O 1
ATOM 826 N N . TYR A 1 99 ? 10.121 -0.068 8.881 1.00 81.38 99 TYR A N 1
ATOM 827 C CA . TYR A 1 99 ? 8.792 -0.439 9.353 1.00 81.38 99 TYR A CA 1
ATOM 828 C C . TYR A 1 99 ? 8.799 -1.866 9.895 1.00 81.38 99 TYR A C 1
ATOM 830 O O . TYR A 1 99 ? 9.214 -2.804 9.216 1.00 81.38 99 TYR A O 1
ATOM 838 N N . GLU A 1 100 ? 8.319 -2.015 11.123 1.00 82.56 100 GLU A N 1
ATOM 839 C CA . GLU A 1 100 ? 7.949 -3.316 11.650 1.00 82.56 100 GLU A CA 1
ATOM 840 C C . GLU A 1 100 ? 6.681 -3.761 10.905 1.00 82.56 100 GLU A C 1
ATOM 842 O O . GLU A 1 100 ? 5.671 -3.050 10.905 1.00 82.56 100 GLU A O 1
ATOM 847 N N . ASP A 1 101 ? 6.778 -4.885 10.194 1.00 87.12 101 ASP A N 1
ATOM 848 C CA . ASP A 1 101 ? 5.689 -5.379 9.346 1.00 87.12 101 ASP A CA 1
ATOM 849 C C . ASP A 1 101 ? 4.823 -6.411 10.057 1.00 87.12 101 ASP A C 1
ATOM 851 O O . ASP A 1 101 ? 3.602 -6.431 9.897 1.00 87.12 101 ASP A O 1
ATOM 855 N N . ARG A 1 102 ? 5.455 -7.288 10.842 1.00 91.56 102 ARG A N 1
ATOM 856 C CA . ARG A 1 102 ? 4.820 -8.497 11.356 1.00 91.56 102 ARG A CA 1
ATOM 857 C C . ARG A 1 102 ? 3.730 -8.162 12.361 1.00 91.56 102 ARG A C 1
ATOM 859 O O . ARG A 1 102 ? 2.619 -8.671 12.237 1.00 91.56 102 ARG A O 1
ATOM 866 N N . PHE A 1 103 ? 4.017 -7.335 13.358 1.00 94.50 103 PHE A N 1
ATOM 867 C CA . PHE A 1 103 ? 3.038 -6.929 14.358 1.00 94.50 103 PHE A CA 1
ATOM 868 C C . PHE A 1 103 ? 1.922 -6.099 13.726 1.00 94.50 103 PHE A C 1
ATOM 870 O O . PHE A 1 103 ? 0.749 -6.353 14.011 1.00 94.50 103 PHE A O 1
ATOM 877 N N . LYS A 1 104 ? 2.245 -5.190 12.798 1.00 94.75 104 LYS A N 1
ATOM 878 C CA . LYS A 1 104 ? 1.224 -4.436 12.050 1.00 94.75 104 LYS A CA 1
ATOM 879 C C . LYS A 1 104 ? 0.300 -5.348 11.246 1.00 94.75 104 LYS A C 1
ATOM 881 O O . LYS A 1 104 ? -0.919 -5.214 11.327 1.00 94.75 104 LYS A O 1
ATOM 886 N N . ARG A 1 105 ? 0.856 -6.316 10.517 1.00 95.31 105 ARG A N 1
ATOM 887 C CA . ARG A 1 105 ? 0.092 -7.310 9.753 1.00 95.31 105 ARG A CA 1
ATOM 888 C C . ARG A 1 105 ? -0.761 -8.198 10.649 1.00 95.31 105 ARG A C 1
ATOM 890 O O . ARG A 1 105 ? -1.932 -8.399 10.357 1.00 95.31 105 ARG A O 1
ATOM 897 N N . LEU A 1 106 ? -0.207 -8.711 11.745 1.00 96.75 106 LEU A N 1
ATOM 898 C CA . LEU A 1 106 ? -0.967 -9.531 12.691 1.00 96.75 106 LEU A CA 1
ATOM 899 C C . LEU A 1 106 ? -2.105 -8.737 13.338 1.00 96.75 106 LEU A C 1
ATOM 901 O O . LEU A 1 106 ? -3.182 -9.287 13.554 1.00 96.75 106 LEU A O 1
ATOM 905 N N . THR A 1 107 ? -1.884 -7.449 13.608 1.00 96.62 107 THR A N 1
ATOM 906 C CA . THR A 1 107 ? -2.924 -6.558 14.130 1.00 96.62 107 THR A CA 1
ATOM 907 C C . THR A 1 107 ? -4.027 -6.350 13.097 1.00 96.62 107 THR A C 1
ATOM 909 O O . THR A 1 107 ? -5.194 -6.544 13.430 1.00 96.62 107 THR A O 1
ATOM 912 N N . ARG A 1 108 ? -3.673 -6.067 11.833 1.00 95.44 108 ARG A N 1
ATOM 913 C CA . ARG A 1 108 ? -4.625 -6.034 10.710 1.00 95.44 108 ARG A CA 1
ATOM 914 C C . ARG A 1 108 ? -5.458 -7.310 10.643 1.00 95.44 108 ARG A C 1
ATOM 916 O O . ARG A 1 108 ? -6.678 -7.244 10.706 1.00 95.44 108 ARG A O 1
ATOM 923 N N . GLU A 1 109 ? -4.803 -8.468 10.571 1.00 95.94 109 GLU A N 1
ATOM 924 C CA . GLU A 1 109 ? -5.486 -9.759 10.461 1.00 95.94 109 GLU A CA 1
ATOM 925 C C . GLU A 1 109 ? -6.423 -10.031 11.642 1.00 95.94 109 GLU A C 1
ATOM 927 O O . GLU A 1 109 ? -7.458 -10.670 11.473 1.00 95.94 109 GLU A O 1
ATOM 932 N N . ALA A 1 110 ? -6.053 -9.605 12.851 1.00 97.31 110 ALA A N 1
ATOM 933 C CA . ALA A 1 110 ? -6.892 -9.769 14.028 1.00 97.31 110 ALA A CA 1
ATOM 934 C C . ALA A 1 110 ? -8.133 -8.865 13.980 1.00 97.31 110 ALA A C 1
ATOM 936 O O . ALA A 1 110 ? -9.198 -9.313 14.397 1.00 97.31 110 ALA A O 1
ATOM 937 N N . 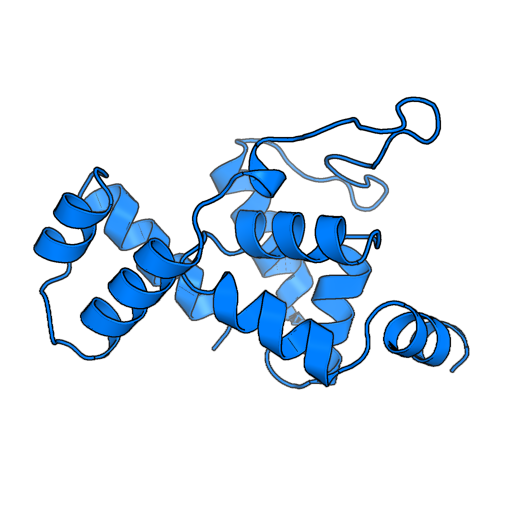VAL A 1 111 ? -8.007 -7.640 13.459 1.00 96.25 111 VAL A N 1
ATOM 938 C CA . VAL A 1 111 ? -9.130 -6.708 13.266 1.00 96.25 111 VAL A CA 1
ATOM 939 C C . VAL A 1 111 ? -10.058 -7.202 12.156 1.00 96.25 111 VAL A C 1
ATOM 941 O O . VAL A 1 111 ? -11.248 -7.343 12.393 1.00 96.25 111 VAL A O 1
ATOM 944 N N . GLU A 1 112 ? -9.527 -7.544 10.978 1.00 94.38 112 GLU A N 1
ATOM 945 C CA . GLU A 1 112 ? -10.324 -8.011 9.826 1.00 94.38 112 GLU A CA 1
ATOM 946 C C . GLU A 1 112 ? -11.053 -9.338 10.093 1.00 94.38 112 GLU A C 1
ATOM 948 O O . GLU A 1 112 ? -12.068 -9.627 9.467 1.00 94.38 112 GLU A O 1
ATOM 953 N N . LYS A 1 113 ? -10.531 -10.168 11.005 1.00 96.19 113 LYS A N 1
ATOM 954 C CA . LYS A 1 113 ? -11.148 -11.442 11.416 1.00 96.19 113 LYS A CA 1
ATOM 955 C C . LYS A 1 113 ? -12.005 -11.305 12.680 1.00 96.19 113 LYS A C 1
ATOM 957 O O . LYS A 1 113 ? -12.276 -12.325 13.315 1.00 96.19 113 LYS A O 1
ATOM 962 N N . ASP A 1 114 ? -12.332 -10.0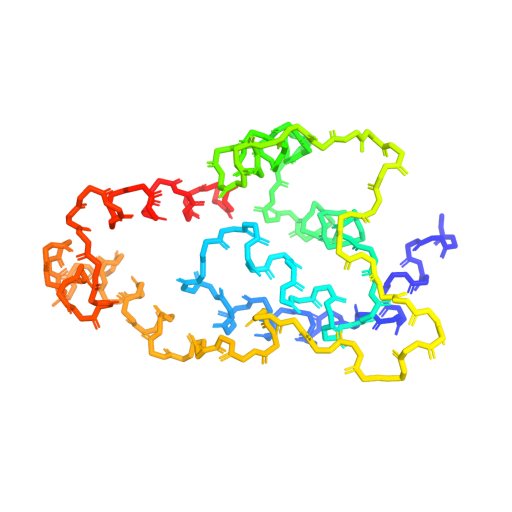79 13.094 1.00 96.12 114 ASP A N 1
ATOM 963 C CA . ASP A 1 114 ? -13.116 -9.758 14.295 1.00 96.12 114 ASP A CA 1
ATOM 964 C C . ASP A 1 114 ? -12.593 -10.414 15.592 1.00 96.12 114 ASP A C 1
ATOM 966 O O . ASP A 1 114 ? -13.331 -10.649 16.549 1.00 96.12 114 ASP A O 1
ATOM 970 N N . LYS A 1 115 ? -11.291 -10.729 15.658 1.00 98.19 115 LYS A N 1
ATOM 971 C CA . LYS A 1 115 ? -10.652 -11.290 16.862 1.00 98.19 115 LYS A CA 1
ATOM 972 C C . LYS A 1 115 ? -10.384 -10.221 17.914 1.00 98.19 115 LYS A C 1
ATOM 974 O O . LYS A 1 115 ? -10.281 -10.540 19.097 1.00 98.19 115 LYS A O 1
ATOM 979 N N . ILE A 1 116 ? -10.228 -8.974 17.476 1.00 97.56 116 ILE A N 1
ATOM 980 C CA . ILE A 1 116 ? -10.121 -7.782 18.316 1.00 97.56 116 ILE A CA 1
ATOM 981 C C . ILE A 1 116 ? -10.974 -6.665 17.712 1.00 97.56 116 ILE A C 1
ATOM 983 O O . ILE A 1 116 ? -11.194 -6.634 16.505 1.00 97.56 116 ILE A O 1
ATOM 987 N N . SER A 1 117 ? -11.437 -5.730 18.543 1.00 97.56 117 SER A N 1
ATOM 988 C CA . SER A 1 117 ? -12.162 -4.552 18.061 1.00 97.56 117 SER A CA 1
ATOM 989 C C . SER A 1 117 ? -11.240 -3.573 17.327 1.00 97.56 117 SER A C 1
ATOM 991 O O . SER A 1 117 ? -10.027 -3.549 17.549 1.00 97.56 117 SER A O 1
ATOM 993 N N . LEU A 1 118 ? -11.832 -2.675 16.534 1.00 95.94 118 LEU A N 1
ATOM 994 C CA . LEU A 1 118 ? -11.107 -1.570 15.900 1.00 95.94 118 LEU A CA 1
ATOM 995 C C . LEU A 1 118 ? -10.379 -0.689 16.930 1.00 95.94 118 LEU A C 1
ATOM 997 O O . LEU A 1 118 ? -9.214 -0.348 16.745 1.00 95.94 118 LEU A O 1
ATOM 1001 N N . SER A 1 119 ? -11.035 -0.382 18.056 1.00 97.12 119 SER A N 1
ATOM 1002 C CA . SER A 1 119 ? -10.430 0.377 19.159 1.00 97.12 119 SER A CA 1
ATOM 1003 C C . SER A 1 119 ? -9.226 -0.339 19.773 1.00 97.12 119 SER A C 1
ATOM 1005 O O . SER A 1 119 ? -8.231 0.305 20.097 1.00 97.12 119 SER A O 1
ATOM 1007 N N . ARG A 1 120 ? -9.281 -1.673 19.887 1.00 97.94 120 ARG A N 1
ATOM 1008 C CA . ARG A 1 120 ? -8.158 -2.474 20.378 1.00 97.94 120 ARG A CA 1
ATOM 1009 C C . ARG A 1 120 ? -7.010 -2.509 19.372 1.00 97.94 120 ARG A C 1
ATOM 1011 O O . ARG A 1 120 ? -5.858 -2.452 19.785 1.00 97.94 120 ARG A O 1
ATOM 1018 N N . GLY A 1 121 ? -7.312 -2.563 18.074 1.00 97.31 121 GLY A N 1
ATOM 1019 C CA . GLY A 1 121 ? -6.315 -2.416 17.013 1.00 97.31 121 GLY A CA 1
ATOM 1020 C C . GLY A 1 121 ? -5.588 -1.068 17.082 1.00 97.31 121 GLY A C 1
ATOM 1021 O O . GLY A 1 121 ? -4.359 -1.043 17.052 1.00 97.31 121 GLY A O 1
ATOM 1022 N N . ALA A 1 122 ? -6.331 0.028 17.272 1.00 97.31 122 ALA A N 1
ATOM 1023 C CA . ALA A 1 122 ? -5.770 1.371 17.438 1.00 97.31 122 ALA A CA 1
ATOM 1024 C C . ALA A 1 122 ? -4.821 1.451 18.647 1.00 97.31 122 ALA A C 1
ATOM 1026 O O . ALA A 1 122 ? -3.690 1.917 18.524 1.00 97.31 122 ALA A O 1
ATOM 1027 N N . GLU A 1 123 ? -5.250 0.911 19.795 1.00 97.44 123 GLU A N 1
ATOM 1028 C CA . GLU A 1 123 ? -4.427 0.831 21.007 1.00 97.44 123 GLU A CA 1
ATOM 1029 C C . GLU A 1 123 ? -3.140 0.028 20.770 1.00 97.44 123 GLU A C 1
ATOM 1031 O O . GLU A 1 123 ? -2.058 0.476 21.138 1.00 97.44 123 GLU A O 1
ATOM 1036 N N . MET A 1 124 ? -3.236 -1.139 20.121 1.00 96.88 124 MET A N 1
ATOM 1037 C CA . MET A 1 124 ? -2.078 -1.988 19.823 1.00 96.88 124 MET A CA 1
ATOM 1038 C C . MET A 1 124 ? -1.057 -1.281 18.929 1.00 96.88 124 MET A C 1
ATOM 1040 O O . MET A 1 124 ? 0.142 -1.415 19.157 1.00 96.88 124 MET A O 1
ATOM 1044 N N . LEU A 1 125 ? -1.524 -0.525 17.935 1.00 94.75 125 LEU A N 1
ATOM 1045 C CA . LEU A 1 125 ? -0.667 0.231 17.021 1.00 94.75 125 LEU A CA 1
ATOM 1046 C C . LEU A 1 125 ? -0.218 1.588 17.577 1.00 94.75 125 LEU A C 1
ATOM 1048 O O . LEU A 1 125 ? 0.578 2.256 16.919 1.00 94.75 125 LEU A O 1
ATOM 1052 N N . LEU A 1 126 ? -0.674 1.966 18.778 1.00 95.31 126 LEU A N 1
ATOM 1053 C CA . LEU A 1 126 ? -0.409 3.258 19.416 1.00 95.31 126 LEU A CA 1
ATOM 1054 C C . LEU A 1 126 ? -0.853 4.452 18.552 1.00 95.31 126 LEU A C 1
ATOM 1056 O O . LEU A 1 126 ? -0.159 5.466 18.482 1.00 95.31 126 LEU A O 1
ATOM 1060 N N . ILE A 1 127 ? -2.012 4.325 17.905 1.00 95.31 127 ILE A N 1
ATOM 1061 C CA . ILE A 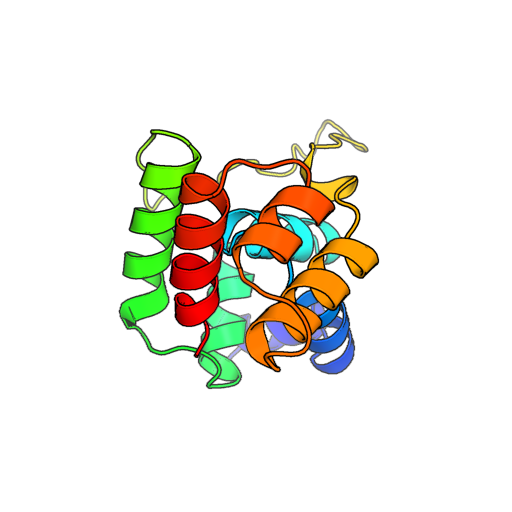1 127 ? -2.616 5.356 17.050 1.00 95.31 127 ILE A CA 1
ATOM 1062 C C . ILE A 1 127 ? -4.011 5.748 17.543 1.00 95.31 127 ILE A C 1
ATOM 1064 O O . ILE A 1 127 ? -4.626 5.059 18.362 1.00 95.31 127 ILE A O 1
ATOM 1068 N N . GLY A 1 128 ? -4.527 6.872 17.044 1.00 96.56 128 GLY A N 1
ATOM 1069 C CA . GLY A 1 128 ? -5.899 7.298 17.322 1.00 96.56 128 GLY A CA 1
ATOM 1070 C C . GLY A 1 128 ? -6.943 6.377 16.677 1.00 96.56 128 GLY A C 1
ATOM 1071 O O . GLY A 1 128 ? -6.668 5.696 15.691 1.00 96.56 128 GLY A O 1
ATOM 1072 N N . ILE A 1 129 ? -8.173 6.379 17.204 1.00 95.94 129 ILE A N 1
ATOM 1073 C CA . ILE A 1 129 ? -9.289 5.615 16.610 1.00 95.94 129 ILE A CA 1
ATOM 1074 C C . ILE A 1 129 ? -9.592 6.105 15.188 1.00 95.94 129 ILE A C 1
ATOM 1076 O O . ILE A 1 129 ? -9.837 5.284 14.310 1.00 95.94 129 ILE A O 1
ATOM 1080 N N . GLU A 1 130 ? -9.543 7.419 14.961 1.00 94.75 130 GLU A N 1
ATOM 1081 C CA . GLU A 1 130 ? -9.730 8.024 13.634 1.00 94.75 130 GLU A CA 1
ATOM 1082 C C . GLU A 1 130 ? -8.642 7.551 12.656 1.00 94.75 130 GLU A C 1
ATOM 1084 O O . GLU A 1 130 ? -8.952 7.054 11.580 1.00 94.75 130 GLU A O 1
ATOM 1089 N N . GLU A 1 131 ? -7.372 7.561 13.075 1.00 93.81 131 GLU A N 1
ATOM 1090 C CA . GLU A 1 131 ? -6.258 7.064 12.255 1.00 93.81 131 GLU A CA 1
ATOM 1091 C C . GLU A 1 131 ? -6.389 5.561 11.946 1.00 93.81 131 GLU A C 1
ATOM 1093 O O . GLU A 1 131 ? -6.072 5.112 10.846 1.00 93.81 131 GLU A O 1
ATOM 1098 N N . MET A 1 132 ? -6.906 4.766 12.888 1.00 95.12 132 MET A N 1
ATOM 1099 C CA . MET A 1 132 ? -7.190 3.348 12.657 1.00 95.12 132 MET A CA 1
ATOM 1100 C C . MET A 1 132 ? -8.349 3.136 11.667 1.00 95.12 132 MET A C 1
ATOM 1102 O O . MET A 1 132 ? -8.310 2.191 10.879 1.00 95.12 132 MET A O 1
ATOM 1106 N N . GLN A 1 133 ? -9.373 3.998 11.684 1.00 93.81 133 GLN A N 1
ATOM 1107 C CA . GLN A 1 133 ? -10.455 3.983 10.690 1.00 93.81 133 GLN A CA 1
ATOM 1108 C C . GLN A 1 133 ? -9.928 4.320 9.294 1.00 93.81 133 GLN A C 1
ATOM 1110 O O . GLN A 1 133 ? -10.244 3.607 8.340 1.00 93.81 133 GLN A O 1
ATOM 1115 N N . ASP A 1 134 ? -9.083 5.345 9.188 1.00 91.88 134 ASP A N 1
ATOM 1116 C CA . ASP A 1 134 ? -8.432 5.718 7.932 1.00 91.88 134 ASP A CA 1
ATOM 1117 C C . ASP A 1 134 ? -7.563 4.572 7.401 1.00 91.88 134 ASP A C 1
ATOM 1119 O O . ASP A 1 134 ? -7.597 4.248 6.212 1.00 91.88 134 ASP A O 1
ATOM 1123 N N . LEU A 1 135 ? -6.818 3.906 8.288 1.00 92.69 135 LEU A N 1
ATOM 1124 C CA . LEU A 1 135 ? -5.988 2.759 7.935 1.00 92.69 135 LEU A CA 1
ATOM 1125 C C . LEU A 1 135 ? -6.828 1.579 7.417 1.00 92.69 135 LEU A C 1
ATOM 1127 O O . LEU A 1 135 ? -6.444 0.952 6.430 1.00 92.69 135 LEU A O 1
ATOM 1131 N N . LEU A 1 136 ? -7.988 1.318 8.029 1.00 92.19 136 LEU A N 1
ATOM 1132 C CA . LEU A 1 136 ? -8.922 0.278 7.591 1.00 92.19 136 LEU A CA 1
ATOM 1133 C C . LEU A 1 136 ? -9.467 0.567 6.182 1.00 92.19 136 LEU A C 1
ATOM 1135 O O . LEU A 1 136 ? -9.368 -0.286 5.305 1.00 92.19 136 LEU A O 1
ATOM 1139 N N . GLN A 1 137 ? -9.962 1.785 5.936 1.00 90.00 137 GLN A N 1
ATOM 1140 C CA . GLN A 1 137 ? -10.439 2.198 4.606 1.00 90.00 137 GLN A CA 1
ATOM 1141 C C . GLN A 1 137 ? -9.326 2.121 3.558 1.00 90.00 137 GLN A C 1
ATOM 1143 O O . GLN A 1 137 ? -9.534 1.748 2.405 1.00 90.00 137 GLN A O 1
ATOM 1148 N N . ASN A 1 138 ? -8.106 2.466 3.960 1.00 89.44 138 ASN A N 1
ATOM 1149 C CA . ASN A 1 138 ? -6.959 2.418 3.080 1.00 89.44 138 ASN A CA 1
ATOM 1150 C C . ASN A 1 138 ? -6.553 0.981 2.703 1.00 89.44 138 ASN A C 1
ATOM 1152 O O . ASN A 1 138 ? -6.098 0.741 1.584 1.00 89.44 138 ASN A O 1
ATOM 1156 N N . TRP A 1 139 ? -6.741 0.012 3.598 1.00 89.62 139 TRP A N 1
ATOM 1157 C CA . TRP A 1 139 ? -6.499 -1.400 3.311 1.00 89.62 139 TRP A CA 1
ATOM 1158 C C . TRP A 1 139 ? -7.465 -1.994 2.282 1.00 89.62 139 TRP A C 1
ATOM 1160 O O . TRP A 1 139 ? -7.047 -2.877 1.526 1.00 89.62 139 TRP A O 1
ATOM 1170 N N . GLU A 1 140 ? -8.701 -1.491 2.212 1.00 84.69 140 GLU A N 1
ATOM 1171 C CA . GLU A 1 140 ? -9.722 -1.900 1.234 1.00 84.69 140 GLU A CA 1
ATOM 1172 C C . GLU A 1 140 ? -9.371 -1.498 -0.206 1.00 84.69 140 GLU A C 1
ATOM 1174 O O . GLU A 1 140 ? -9.906 -2.061 -1.151 1.00 84.69 140 GLU A O 1
ATOM 1179 N N . VAL A 1 141 ? -8.419 -0.580 -0.413 1.00 73.81 141 VAL A N 1
ATOM 1180 C CA . VAL A 1 141 ? -7.957 -0.164 -1.756 1.00 73.81 141 VAL A CA 1
ATOM 1181 C C . VAL A 1 141 ? -7.397 -1.334 -2.585 1.00 73.81 141 VAL A C 1
ATOM 1183 O O . VAL A 1 141 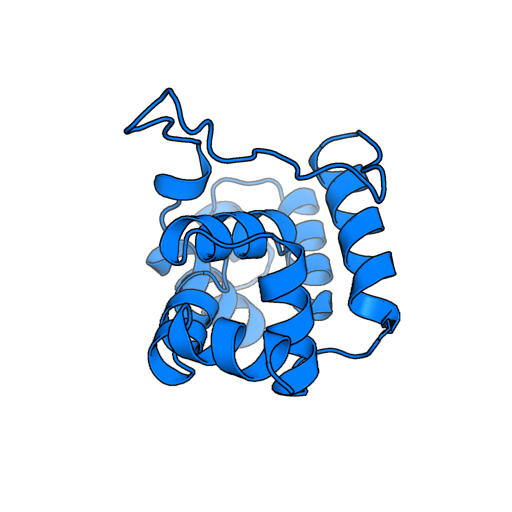? -7.324 -1.232 -3.812 1.00 73.81 141 VAL A O 1
ATOM 1186 N N . ILE A 1 142 ? -6.977 -2.414 -1.918 1.00 66.25 142 ILE A N 1
ATOM 1187 C CA . ILE A 1 142 ? -6.277 -3.580 -2.482 1.00 66.25 142 ILE A CA 1
ATOM 1188 C C . ILE A 1 142 ? -7.219 -4.808 -2.573 1.00 66.25 142 ILE A C 1
ATOM 1190 O O . ILE A 1 142 ? -6.757 -5.916 -2.831 1.00 66.25 142 ILE A O 1
ATOM 1194 N N . LEU A 1 143 ? -8.523 -4.631 -2.327 1.00 56.09 143 LEU A N 1
ATOM 1195 C CA . LEU A 1 143 ? -9.566 -5.660 -2.434 1.00 56.09 143 LEU A CA 1
ATOM 1196 C C . LEU A 1 143 ? -10.570 -5.295 -3.538 1.00 56.09 143 LEU A C 1
ATOM 1198 O O . LEU A 1 143 ? -11.129 -6.245 -4.127 1.00 56.09 143 LEU A O 1
#

Radius of gyration: 15.54 Å; chains: 1; bounding box: 38×32×45 Å

Foldseek 3Di:
DVVVVVLCVLQPPVNLCVLLLLQLLDQPLLSLVLSCVVSVHFSVSNQVVLCVVVLAHPCLVVLNQVSCCVVVVDGDDPPDRPPHDDPVDPCPDDPSPPDNRNQSSVLVVCPVVVVDDLVVSCVSVVHDSVVSVVSNVSSVNRD

Sequence (143 aa):
EADRFAGHFLMPNEGFRKEWNEAAGLHFVDRVFKVKRIFRVSYKTILSRLLEEGAVDTSIWMKFNMAYQQHFNRKLSFKEEPMGIDPAEPFGMQRFDFYEDRFKRLTREAVEKDKISLSRGAEMLLIGIEEMQDLLQNWEVIL

pLDDT: mean 88.77, std 9.21, range [56.09, 98.19]

Secondary structure (DSSP, 8-state):
-HHHHHHHHHS-HHHHHHHHHHGGGS-HHHHHHHHHHHHT--HHHHHHHHHHTTSS-TTHHHHHHHHHHHHHSSPPPTT--TT---TT-TT---GGGG---HHHHHHHHHHHTTSS-HHHHHHHHT--HHHHHHHHHHHGGG-